Protein AF-A0A3D0H7L2-F1 (afdb_monomer)

Secondary structure (DSSP, 8-state):
-EEEETTEEEEEEEE--S----HHHHHHHHHHHHT-EEGGGTEETTTSEEEEEEEEPPHHHHT-

Sequence (64 aa):
ETLVTTGLALVAGEITTSAWVDIPDIVRSTIRDIGYNDSSMGFDWETCAVLTSIDKQSPDIAMG

Structure (mmCIF, N/CA/C/O backbone):
data_AF-A0A3D0H7L2-F1
#
_entry.id   AF-A0A3D0H7L2-F1
#
loop_
_atom_site.group_PDB
_atom_site.id
_atom_site.type_symbol
_atom_site.label_atom_id
_atom_site.label_alt_id
_atom_site.label_comp_id
_atom_site.label_asym_id
_atom_site.label_entity_id
_atom_site.label_seq_id
_atom_site.pdbx_PDB_ins_code
_atom_site.Cartn_x
_atom_site.Cartn_y
_atom_site.Cartn_z
_atom_site.occupancy
_atom_site.B_iso_or_equiv
_atom_site.auth_seq_id
_atom_site.auth_comp_id
_atom_site.auth_asym_id
_atom_site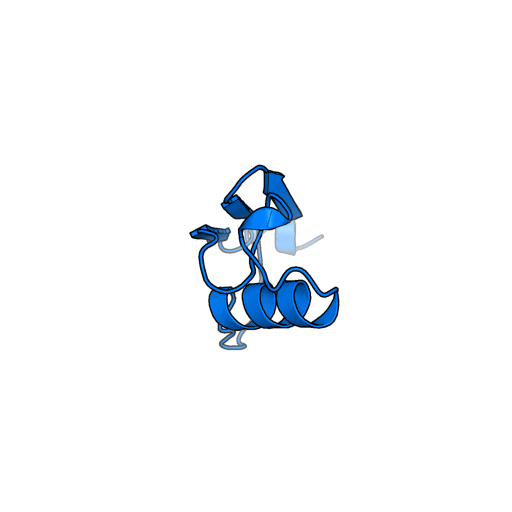.auth_atom_id
_atom_site.pdbx_PDB_model_num
ATOM 1 N N . GLU A 1 1 ? 8.616 -4.524 -2.688 1.00 93.75 1 GLU A N 1
ATOM 2 C CA . GLU A 1 1 ? 8.547 -4.641 -1.216 1.00 93.75 1 GLU A CA 1
ATOM 3 C C . GLU A 1 1 ? 7.341 -3.887 -0.671 1.00 93.75 1 GLU A C 1
ATOM 5 O O . GLU A 1 1 ? 6.905 -2.921 -1.297 1.00 93.75 1 GLU A O 1
ATOM 10 N N . THR A 1 2 ? 6.813 -4.310 0.483 1.00 96.44 2 THR A N 1
ATOM 11 C CA . THR A 1 2 ? 5.646 -3.673 1.118 1.00 96.44 2 THR A CA 1
ATOM 12 C C . THR A 1 2 ? 5.861 -3.515 2.622 1.00 96.44 2 THR A C 1
ATOM 14 O O . THR A 1 2 ? 6.153 -4.489 3.312 1.00 96.44 2 THR A O 1
ATOM 17 N N . LEU A 1 3 ? 5.672 -2.299 3.138 1.00 97.25 3 LEU A N 1
ATOM 18 C CA . LEU A 1 3 ? 5.644 -1.996 4.570 1.00 97.25 3 LEU A CA 1
ATOM 19 C C . LEU A 1 3 ? 4.226 -1.594 4.973 1.00 97.25 3 LEU A C 1
ATOM 21 O O . LEU A 1 3 ? 3.609 -0.752 4.320 1.00 97.25 3 LEU A O 1
ATOM 25 N N . VAL A 1 4 ? 3.724 -2.169 6.066 1.00 97.00 4 VAL A N 1
ATOM 26 C CA . VAL A 1 4 ? 2.390 -1.866 6.601 1.00 97.00 4 VAL A CA 1
ATOM 27 C C . VAL A 1 4 ? 2.499 -1.428 8.056 1.00 97.00 4 VAL A C 1
ATOM 29 O O . VAL A 1 4 ? 3.205 -2.044 8.852 1.00 97.00 4 VAL A O 1
ATOM 32 N N . THR A 1 5 ? 1.800 -0.351 8.396 1.00 96.38 5 THR A N 1
ATOM 33 C CA . THR A 1 5 ? 1.625 0.147 9.766 1.00 96.38 5 THR A CA 1
ATOM 34 C C . THR A 1 5 ? 0.238 0.779 9.904 1.00 96.38 5 THR A C 1
ATOM 36 O O . THR A 1 5 ? -0.503 0.848 8.926 1.00 96.38 5 THR A O 1
ATOM 39 N N . THR A 1 6 ? -0.152 1.230 11.096 1.00 94.69 6 THR A N 1
ATOM 40 C CA . THR A 1 6 ? -1.487 1.789 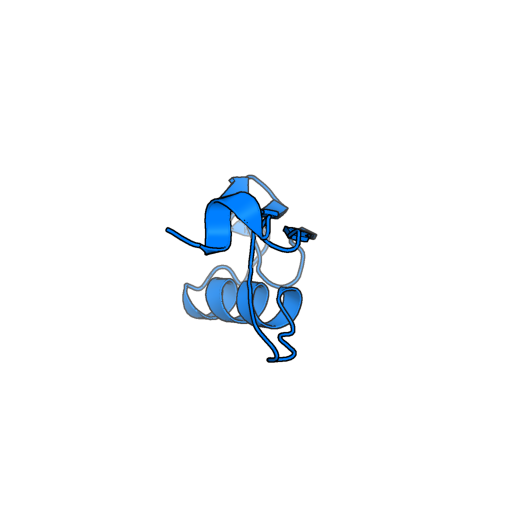11.357 1.00 94.69 6 THR A CA 1
ATOM 41 C C . THR A 1 6 ? -1.852 2.875 10.343 1.00 94.69 6 THR A C 1
ATOM 43 O O . THR A 1 6 ? -1.224 3.931 10.289 1.00 94.69 6 THR A O 1
ATOM 46 N N . GLY A 1 7 ? -2.878 2.598 9.534 1.00 95.25 7 GLY A N 1
ATOM 47 C CA . GLY A 1 7 ? -3.395 3.513 8.519 1.00 95.25 7 GLY A CA 1
ATOM 48 C C . GLY A 1 7 ? -2.511 3.713 7.281 1.00 95.25 7 GLY A C 1
ATOM 49 O O . GLY A 1 7 ? -2.845 4.574 6.473 1.00 95.25 7 GLY A O 1
ATOM 50 N N . LEU A 1 8 ? -1.422 2.957 7.096 1.00 97.69 8 LEU A N 1
ATOM 51 C CA . LEU A 1 8 ? -0.517 3.103 5.952 1.00 97.69 8 LEU A CA 1
ATOM 52 C C . LEU A 1 8 ? -0.084 1.756 5.360 1.00 97.69 8 LEU A C 1
ATOM 54 O O . LEU A 1 8 ? 0.462 0.902 6.057 1.00 97.69 8 LEU A O 1
ATOM 58 N N . ALA A 1 9 ? -0.213 1.643 4.040 1.00 98.06 9 ALA A N 1
ATOM 59 C CA . ALA A 1 9 ? 0.496 0.678 3.211 1.00 98.06 9 ALA A CA 1
ATOM 60 C C . ALA A 1 9 ? 1.452 1.424 2.263 1.00 98.06 9 ALA A C 1
ATOM 62 O O . ALA A 1 9 ? 1.019 2.216 1.425 1.00 98.06 9 ALA A O 1
ATOM 63 N N . LEU A 1 10 ? 2.756 1.178 2.396 1.00 98.12 10 LEU A N 1
ATOM 64 C CA . LEU A 1 10 ? 3.792 1.703 1.508 1.00 98.12 10 LEU A CA 1
ATOM 65 C C . LEU A 1 10 ? 4.309 0.577 0.614 1.00 98.12 10 LEU A C 1
ATOM 67 O O . LEU A 1 10 ? 4.877 -0.396 1.108 1.00 98.12 10 LEU A O 1
ATOM 71 N N . VAL A 1 11 ? 4.157 0.743 -0.696 1.00 97.94 11 VAL A N 1
ATOM 72 C CA . VAL A 1 11 ? 4.760 -0.130 -1.707 1.00 97.94 11 VAL A CA 1
ATOM 73 C C . VAL A 1 11 ? 6.008 0.552 -2.247 1.00 97.94 11 VAL A C 1
ATOM 75 O O . VAL A 1 11 ? 5.930 1.674 -2.750 1.00 97.94 11 VAL A O 1
ATOM 78 N N . ALA A 1 12 ? 7.155 -0.110 -2.141 1.00 96.94 12 ALA A N 1
ATOM 79 C CA . ALA A 1 12 ? 8.439 0.444 -2.555 1.00 96.94 12 ALA A CA 1
ATOM 80 C C . ALA A 1 12 ? 9.325 -0.587 -3.265 1.00 96.94 12 ALA A C 1
ATOM 82 O O . ALA A 1 12 ? 9.136 -1.800 -3.120 1.00 96.94 12 ALA A O 1
ATOM 83 N N . GLY A 1 13 ? 10.303 -0.089 -4.016 1.00 93.75 13 GLY A N 1
ATOM 84 C CA . GLY A 1 13 ? 11.317 -0.883 -4.713 1.00 93.75 13 GLY A CA 1
ATOM 85 C C . GLY A 1 13 ? 11.371 -0.565 -6.201 1.00 93.75 13 GLY A C 1
ATOM 86 O O . GLY A 1 13 ? 10.838 0.445 -6.652 1.00 93.75 13 GLY A O 1
ATOM 87 N N . GLU A 1 14 ? 12.003 -1.441 -6.970 1.00 93.06 14 GLU A N 1
ATOM 88 C CA . GLU A 1 14 ? 12.188 -1.254 -8.402 1.00 93.06 14 GLU A CA 1
ATOM 89 C C . GLU A 1 14 ? 11.338 -2.230 -9.223 1.00 93.06 14 GLU A C 1
ATOM 91 O O . GLU A 1 14 ? 11.275 -3.424 -8.927 1.00 93.06 14 GLU A O 1
ATOM 96 N N . ILE A 1 15 ? 10.698 -1.739 -10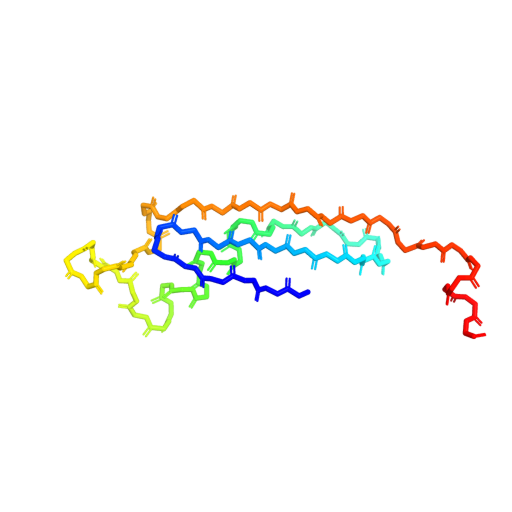.290 1.00 90.94 15 ILE A N 1
ATOM 97 C CA . ILE A 1 15 ? 9.953 -2.581 -11.237 1.00 90.94 15 ILE A CA 1
ATOM 98 C C . ILE A 1 15 ? 10.405 -2.287 -12.671 1.00 90.94 15 ILE A C 1
ATOM 100 O O . ILE A 1 15 ? 10.471 -1.136 -13.104 1.00 90.94 15 ILE A O 1
ATOM 104 N N . THR A 1 16 ? 10.642 -3.352 -13.440 1.00 91.00 16 THR A N 1
ATOM 105 C CA . THR A 1 16 ? 10.845 -3.294 -14.894 1.00 91.00 16 THR A CA 1
ATOM 106 C C . THR A 1 16 ? 9.691 -3.999 -15.592 1.00 91.00 16 THR A C 1
ATOM 108 O O . THR A 1 16 ? 9.600 -5.223 -15.576 1.00 91.00 16 THR A O 1
ATOM 111 N N . THR A 1 17 ? 8.781 -3.237 -16.198 1.00 88.81 17 THR A N 1
ATOM 112 C CA . THR A 1 17 ? 7.657 -3.787 -16.966 1.00 88.81 17 THR A CA 1
ATOM 113 C C . THR A 1 17 ? 7.135 -2.772 -17.981 1.00 88.81 17 THR A C 1
ATOM 115 O O . THR A 1 17 ? 7.348 -1.568 -17.836 1.00 88.81 17 THR A O 1
ATOM 118 N N . SER A 1 18 ? 6.447 -3.256 -19.014 1.00 89.25 18 SER A N 1
ATOM 119 C CA . SER A 1 18 ? 5.649 -2.438 -19.937 1.00 89.25 18 SER A CA 1
ATOM 120 C C . SER A 1 18 ? 4.167 -2.381 -19.552 1.00 89.25 18 SER A C 1
ATOM 122 O O . SER A 1 18 ? 3.408 -1.629 -20.162 1.00 89.25 18 SER A O 1
ATOM 124 N N . ALA A 1 19 ? 3.744 -3.175 -18.564 1.00 92.50 19 ALA A N 1
ATOM 125 C CA . ALA A 1 19 ? 2.366 -3.202 -18.101 1.00 92.50 19 ALA A CA 1
ATOM 126 C C . ALA A 1 19 ? 2.005 -1.915 -17.347 1.00 92.50 19 ALA A C 1
ATOM 128 O O . ALA A 1 19 ? 2.802 -1.391 -16.568 1.00 92.50 19 ALA A O 1
ATOM 129 N N . TRP A 1 20 ? 0.773 -1.447 -17.540 1.00 90.75 20 TRP A N 1
ATOM 130 C CA . TRP A 1 20 ? 0.166 -0.465 -16.650 1.00 90.75 20 TRP A CA 1
ATOM 131 C C . TRP A 1 20 ? -0.528 -1.197 -15.503 1.00 90.75 20 TRP A C 1
ATOM 133 O O . TRP A 1 20 ? -1.247 -2.170 -15.736 1.00 90.75 20 TRP A O 1
ATOM 143 N N . VAL A 1 21 ? -0.289 -0.744 -14.276 1.00 92.00 21 VAL A N 1
ATOM 144 C CA . VAL A 1 21 ? -0.792 -1.388 -13.063 1.00 92.00 21 VAL A CA 1
ATOM 145 C C . VAL A 1 21 ? -1.282 -0.314 -12.098 1.00 92.00 21 VAL A C 1
ATOM 147 O O . VAL A 1 21 ? -0.516 0.576 -11.729 1.00 92.00 21 VAL A O 1
ATOM 150 N N . ASP A 1 22 ? -2.538 -0.424 -11.664 1.00 95.06 22 ASP A N 1
ATOM 151 C CA . ASP A 1 22 ? -3.091 0.399 -10.587 1.00 95.06 22 ASP A CA 1
ATOM 152 C C . ASP A 1 22 ? -2.712 -0.203 -9.229 1.00 95.06 22 ASP A C 1
ATOM 154 O O . ASP A 1 22 ? -3.362 -1.111 -8.707 1.00 95.06 22 ASP A O 1
ATOM 158 N N . ILE A 1 23 ? -1.581 0.246 -8.688 1.00 95.75 23 ILE A N 1
ATOM 159 C CA . ILE A 1 23 ? -1.061 -0.271 -7.419 1.00 95.75 23 ILE A CA 1
ATOM 160 C C . ILE A 1 23 ? -2.019 0.023 -6.248 1.00 95.75 23 ILE A C 1
ATOM 162 O O . ILE A 1 23 ? -2.281 -0.910 -5.484 1.00 95.75 23 ILE A O 1
ATOM 166 N N . PRO A 1 24 ? -2.568 1.246 -6.082 1.00 96.75 24 PRO A N 1
ATOM 167 C CA . PRO A 1 24 ? -3.572 1.517 -5.056 1.00 96.75 24 PRO A CA 1
ATOM 168 C C . PRO A 1 24 ? -4.753 0.545 -5.056 1.00 96.75 24 PRO A C 1
ATOM 170 O O . PRO A 1 24 ? -5.070 -0.008 -4.000 1.00 96.75 24 PRO A O 1
ATOM 173 N N . ASP A 1 25 ? -5.360 0.288 -6.214 1.00 97.56 25 ASP A N 1
ATOM 174 C CA . ASP A 1 25 ? -6.534 -0.587 -6.305 1.00 97.56 25 ASP A CA 1
ATOM 175 C C . ASP A 1 25 ? -6.209 -2.042 -5.954 1.00 97.56 25 ASP A C 1
ATOM 177 O O . ASP A 1 25 ? -6.972 -2.703 -5.238 1.00 97.56 25 ASP A O 1
ATOM 181 N N . ILE A 1 26 ? -5.051 -2.544 -6.395 1.00 97.69 26 ILE A N 1
ATOM 182 C CA . ILE A 1 26 ? -4.596 -3.903 -6.069 1.00 97.69 26 ILE A CA 1
ATOM 183 C C . ILE A 1 26 ? -4.342 -4.043 -4.569 1.00 97.69 26 ILE A C 1
ATOM 185 O O . ILE A 1 26 ? -4.778 -5.021 -3.956 1.00 97.69 26 ILE A O 1
ATOM 189 N N . VAL A 1 27 ? -3.663 -3.068 -3.961 1.00 97.94 27 VAL A N 1
ATOM 190 C CA . VAL A 1 27 ? -3.382 -3.071 -2.521 1.00 97.94 27 VAL A CA 1
ATOM 191 C C . VAL A 1 27 ? -4.688 -3.058 -1.728 1.00 97.94 27 VAL A C 1
ATOM 193 O O . VAL A 1 27 ? -4.871 -3.903 -0.851 1.00 97.94 27 VAL A O 1
ATOM 196 N N . ARG A 1 28 ? -5.629 -2.170 -2.069 1.00 98.12 28 ARG A N 1
ATOM 197 C CA . ARG A 1 28 ? -6.934 -2.087 -1.393 1.00 98.12 28 ARG A CA 1
ATOM 198 C C . ARG A 1 28 ? -7.745 -3.369 -1.538 1.00 98.12 28 ARG A C 1
ATOM 200 O O . ARG A 1 28 ? -8.270 -3.860 -0.543 1.00 98.12 28 ARG A O 1
ATOM 207 N N . SER A 1 29 ? -7.804 -3.939 -2.740 1.00 98.19 29 SER A N 1
ATOM 208 C CA . SER A 1 29 ? -8.512 -5.203 -2.984 1.0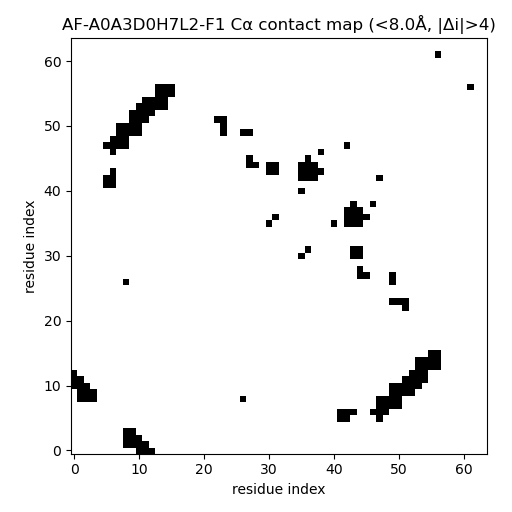0 98.19 29 SER A CA 1
ATOM 209 C C . SER A 1 29 ? -7.909 -6.340 -2.161 1.00 98.19 29 SER A C 1
ATOM 211 O O . SER A 1 29 ? -8.632 -7.063 -1.487 1.00 98.19 29 SER A O 1
ATOM 213 N N . THR A 1 30 ? -6.578 -6.420 -2.105 1.00 98.19 30 THR A N 1
ATOM 214 C CA . THR A 1 30 ? -5.874 -7.429 -1.301 1.00 98.19 30 THR A CA 1
ATOM 215 C C . THR A 1 30 ? -6.190 -7.290 0.193 1.00 98.19 30 THR A C 1
ATOM 217 O O . THR A 1 30 ? -6.482 -8.280 0.859 1.00 98.19 30 THR A O 1
ATOM 220 N N . ILE A 1 31 ? -6.173 -6.066 0.738 1.00 97.94 31 ILE A N 1
ATOM 221 C CA . ILE A 1 31 ? -6.507 -5.802 2.152 1.00 97.94 31 ILE A CA 1
ATOM 222 C C . ILE A 1 31 ? -7.976 -6.157 2.439 1.00 97.94 31 ILE A C 1
ATOM 224 O O . ILE A 1 31 ? -8.283 -6.752 3.477 1.00 97.94 31 ILE A O 1
ATOM 228 N N . ARG A 1 32 ? -8.878 -5.828 1.507 1.00 97.94 32 ARG A N 1
ATOM 229 C CA . ARG A 1 32 ? -10.303 -6.160 1.593 1.00 97.94 32 ARG A CA 1
ATOM 230 C C . ARG A 1 32 ? -10.536 -7.669 1.612 1.00 97.94 32 ARG A C 1
ATOM 232 O O . ARG A 1 32 ? -11.320 -8.132 2.436 1.00 97.94 32 ARG A O 1
ATOM 239 N N . ASP A 1 33 ? -9.849 -8.417 0.756 1.00 98.38 33 ASP A N 1
ATOM 240 C CA . ASP A 1 33 ? -9.984 -9.875 0.647 1.00 98.38 33 ASP A CA 1
ATOM 241 C C . ASP A 1 33 ? -9.478 -10.604 1.901 1.00 98.38 33 ASP A C 1
ATOM 243 O O . ASP A 1 33 ? -10.006 -11.653 2.269 1.00 98.38 33 ASP A O 1
ATOM 247 N N . ILE A 1 34 ? -8.498 -10.024 2.602 1.00 97.25 34 ILE A N 1
ATOM 248 C CA . ILE A 1 34 ? -8.049 -10.500 3.921 1.00 97.25 34 ILE A CA 1
ATOM 249 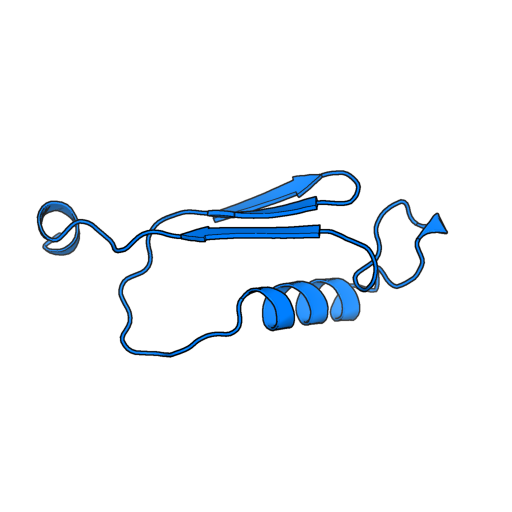C C . ILE A 1 34 ? -9.116 -10.245 5.002 1.00 97.25 34 ILE A C 1
ATOM 251 O O . ILE A 1 34 ? -9.198 -10.999 5.972 1.00 97.25 34 ILE A O 1
ATOM 255 N N . GLY A 1 35 ? -9.948 -9.212 4.833 1.00 97.56 35 GLY A N 1
ATOM 256 C CA . GLY A 1 35 ? -11.076 -8.901 5.715 1.00 97.56 35 GLY A CA 1
ATOM 257 C C . GLY A 1 35 ? -10.910 -7.658 6.592 1.00 97.56 35 GLY A C 1
ATOM 258 O O . GLY A 1 35 ? -11.727 -7.452 7.482 1.00 97.56 35 GLY A O 1
ATOM 259 N N . TYR A 1 36 ? -9.898 -6.814 6.364 1.00 97.19 36 TYR A N 1
ATOM 260 C CA . TYR A 1 36 ? -9.750 -5.534 7.075 1.00 97.19 36 TYR A CA 1
ATOM 261 C C . TYR A 1 36 ? -10.718 -4.491 6.512 1.00 97.19 36 TYR A C 1
ATOM 263 O O . TYR A 1 36 ? -10.327 -3.675 5.683 1.00 97.19 36 TYR A O 1
ATOM 271 N N . ASN A 1 37 ? -11.987 -4.559 6.914 1.00 96.06 37 ASN A N 1
ATOM 272 C CA . ASN A 1 37 ? -13.104 -3.805 6.332 1.00 96.06 37 ASN A CA 1
ATOM 273 C C . ASN A 1 37 ? -13.844 -2.891 7.314 1.00 96.06 37 ASN A C 1
ATOM 275 O O . ASN A 1 37 ? -14.924 -2.404 6.985 1.00 96.06 37 ASN A O 1
ATOM 279 N N . ASP A 1 38 ? -13.283 -2.685 8.501 1.00 94.81 38 ASP A N 1
ATOM 280 C CA . ASP A 1 38 ? -13.834 -1.797 9.513 1.00 94.81 38 ASP A CA 1
ATOM 281 C C . ASP A 1 38 ? -12.693 -1.129 10.287 1.00 94.81 38 ASP A C 1
ATOM 283 O O . ASP A 1 38 ? -11.802 -1.790 10.826 1.00 94.81 38 ASP A O 1
ATOM 287 N N . SER A 1 39 ? -12.723 0.201 10.370 1.00 94.12 39 SER A N 1
ATOM 288 C CA . SER A 1 39 ? -11.697 1.000 11.050 1.00 94.12 39 SER A CA 1
ATOM 289 C C . SER A 1 39 ? -11.516 0.646 12.539 1.00 94.12 39 SER A C 1
ATOM 291 O O . SER A 1 39 ? -10.438 0.867 13.094 1.00 94.12 39 SER A O 1
ATOM 293 N N . SER A 1 40 ? -12.515 0.048 13.199 1.00 95.06 40 SER A N 1
ATOM 294 C CA . SER A 1 40 ? -12.406 -0.440 14.583 1.00 95.06 40 SER A CA 1
ATOM 295 C C . SER A 1 40 ? -11.426 -1.608 14.746 1.00 95.06 40 SER A C 1
ATOM 297 O O . SER A 1 40 ? -10.939 -1.846 15.851 1.00 95.06 40 SER A O 1
ATOM 299 N N . MET A 1 41 ? -11.068 -2.291 13.653 1.00 95.12 41 MET A N 1
ATOM 300 C CA . MET A 1 41 ? -10.042 -3.340 13.628 1.00 95.12 41 MET A CA 1
ATOM 301 C C . MET A 1 41 ? -8.611 -2.779 13.712 1.00 95.12 41 MET A C 1
ATOM 303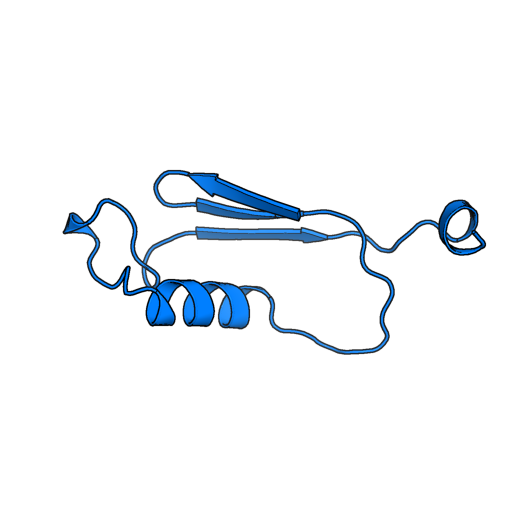 O O . MET A 1 41 ? -7.650 -3.546 13.763 1.00 95.12 41 MET A O 1
ATOM 307 N N . GLY A 1 42 ? -8.450 -1.449 13.708 1.00 93.00 42 GLY A N 1
ATOM 308 C CA . GLY A 1 42 ? -7.154 -0.763 13.704 1.00 93.00 42 GLY A CA 1
ATOM 309 C C . GLY A 1 42 ? -6.529 -0.607 12.312 1.00 93.00 42 GLY A C 1
ATOM 310 O O . GLY A 1 42 ? -5.491 0.044 12.179 1.00 93.00 42 GLY A O 1
ATOM 311 N N . PHE A 1 43 ? -7.155 -1.178 11.280 1.00 96.69 43 PHE A N 1
ATOM 312 C CA . PHE A 1 43 ? -6.767 -1.049 9.880 1.00 96.69 43 PHE A CA 1
ATOM 313 C C . PHE A 1 43 ? -7.967 -1.348 8.974 1.00 96.69 43 PHE A C 1
ATOM 315 O O . PHE A 1 43 ? -8.753 -2.242 9.277 1.00 96.69 43 PHE A O 1
ATOM 322 N N . ASP A 1 44 ? -8.103 -0.610 7.875 1.00 97.56 44 ASP A N 1
ATOM 323 C CA . ASP A 1 44 ? -9.287 -0.651 7.014 1.00 97.56 44 ASP A CA 1
ATOM 324 C C . ASP A 1 44 ? -8.907 -0.318 5.567 1.00 97.56 44 ASP A C 1
ATOM 326 O O . ASP A 1 44 ? -8.250 0.694 5.303 1.00 97.56 44 ASP A O 1
ATOM 330 N N . TRP A 1 45 ? -9.303 -1.193 4.638 1.00 97.94 45 TRP A N 1
ATOM 331 C CA . TRP A 1 45 ? -9.004 -1.087 3.210 1.00 97.94 45 TRP A CA 1
ATOM 332 C C . TRP A 1 45 ? -9.558 0.187 2.573 1.00 97.94 45 TRP A C 1
ATOM 334 O O . TRP A 1 45 ? -9.020 0.619 1.553 1.00 97.94 45 TRP A O 1
ATOM 344 N N . GLU A 1 46 ? -10.620 0.780 3.123 1.00 97.19 46 GLU A N 1
ATOM 345 C CA . GLU A 1 46 ? -11.237 1.988 2.573 1.00 97.19 46 GLU A CA 1
ATOM 346 C C . GLU A 1 46 ? -10.493 3.245 3.040 1.00 97.19 46 GLU A C 1
ATOM 348 O O . GLU A 1 46 ? -10.216 4.148 2.248 1.00 97.19 46 GLU A O 1
ATOM 353 N N . THR A 1 47 ? -10.078 3.281 4.307 1.00 97.12 47 THR A N 1
ATOM 354 C CA . THR A 1 47 ? -9.537 4.494 4.940 1.00 97.12 47 THR A CA 1
ATOM 355 C C . THR A 1 47 ? -8.011 4.543 5.012 1.00 97.12 47 THR A C 1
ATOM 357 O O . THR A 1 47 ? -7.453 5.631 5.174 1.00 97.12 47 THR A O 1
ATOM 360 N N . CYS A 1 48 ? -7.302 3.418 4.850 1.00 97.25 48 CYS A N 1
ATOM 361 C CA . CYS A 1 48 ? -5.841 3.423 4.885 1.00 97.25 48 CYS A CA 1
ATOM 362 C C . CYS A 1 48 ? -5.238 4.232 3.723 1.00 97.25 48 CYS A C 1
ATOM 364 O O . CYS A 1 48 ? -5.724 4.207 2.583 1.00 97.25 48 CYS A O 1
ATOM 366 N N . ALA A 1 49 ? -4.133 4.922 3.995 1.00 97.75 49 ALA A N 1
ATOM 367 C CA . ALA A 1 49 ? -3.305 5.536 2.972 1.00 97.75 49 ALA A CA 1
ATOM 368 C C . ALA A 1 49 ? -2.540 4.451 2.205 1.00 97.75 49 ALA A C 1
ATOM 370 O O . ALA A 1 49 ? -1.948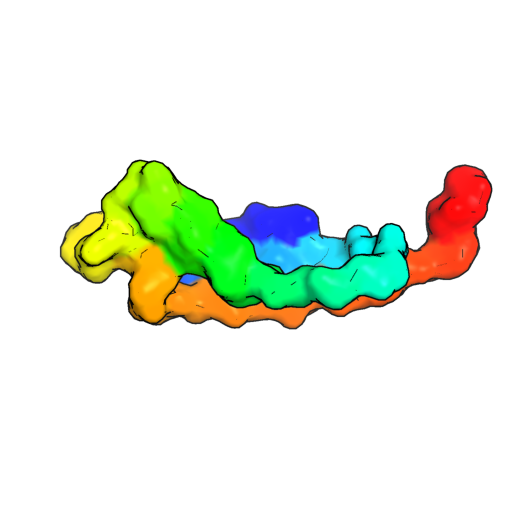 3.555 2.807 1.00 97.75 49 ALA A O 1
ATOM 371 N N . VAL A 1 50 ? -2.514 4.567 0.877 1.00 97.88 50 VAL A N 1
ATOM 372 C CA . VAL A 1 50 ? -1.663 3.742 0.016 1.00 97.88 50 VAL A CA 1
ATOM 373 C C . VAL A 1 50 ? -0.662 4.657 -0.667 1.00 97.88 50 VAL A C 1
ATOM 375 O O . VAL A 1 50 ? -1.050 5.548 -1.420 1.00 97.88 50 VAL A O 1
ATOM 378 N N . LEU A 1 51 ? 0.620 4.458 -0.370 1.00 97.56 51 LEU A N 1
ATOM 379 C CA . LEU A 1 51 ? 1.720 5.219 -0.950 1.00 97.56 51 LEU A CA 1
ATOM 380 C C . LEU A 1 51 ? 2.575 4.312 -1.824 1.00 97.56 51 LEU A C 1
ATOM 382 O O . LEU A 1 51 ? 2.855 3.166 -1.474 1.00 97.56 51 LEU A O 1
ATOM 386 N N . THR A 1 52 ? 3.022 4.854 -2.950 1.00 96.00 52 THR A N 1
ATOM 387 C CA . THR A 1 52 ? 3.882 4.153 -3.900 1.00 96.00 52 THR A CA 1
ATOM 388 C C . THR A 1 52 ? 5.179 4.923 -4.076 1.00 96.00 52 THR A C 1
ATOM 390 O O . THR A 1 52 ? 5.161 6.080 -4.491 1.00 96.00 52 THR A O 1
ATOM 393 N N . SER A 1 53 ? 6.295 4.266 -3.793 1.00 94.81 53 SER A N 1
ATOM 394 C CA . SER A 1 53 ? 7.652 4.745 -4.052 1.00 94.81 53 SER A CA 1
ATOM 395 C C . SER A 1 53 ? 8.371 3.704 -4.904 1.00 94.81 53 SER A C 1
ATOM 397 O O . SER A 1 53 ? 9.262 3.002 -4.426 1.00 94.81 53 SER A O 1
ATOM 399 N N . ILE A 1 54 ? 7.893 3.544 -6.139 1.00 92.88 54 ILE A N 1
ATOM 400 C CA . ILE A 1 54 ? 8.404 2.557 -7.089 1.00 92.88 54 ILE A CA 1
ATOM 401 C C . ILE A 1 54 ? 9.207 3.280 -8.160 1.00 92.88 54 ILE A C 1
ATOM 403 O O . ILE A 1 54 ? 8.661 4.133 -8.860 1.00 92.88 54 ILE A O 1
ATOM 407 N N . ASP A 1 55 ? 10.467 2.892 -8.316 1.00 87.12 55 ASP A N 1
ATOM 408 C CA . ASP A 1 55 ? 11.343 3.406 -9.362 1.00 87.12 55 ASP A CA 1
ATOM 409 C C . ASP A 1 55 ? 11.549 2.381 -10.483 1.00 87.12 55 ASP A C 1
ATOM 411 O O . ASP A 1 55 ? 11.262 1.186 -10.359 1.00 87.12 55 ASP A O 1
ATOM 415 N N . LYS A 1 56 ? 12.051 2.856 -11.627 1.00 81.44 56 LYS A N 1
ATOM 416 C CA . LYS A 1 56 ? 12.542 1.954 -12.673 1.00 81.44 56 LYS A CA 1
ATOM 417 C C . LYS A 1 56 ? 13.846 1.320 -12.218 1.00 81.44 56 LYS A C 1
ATOM 419 O O . LYS A 1 56 ? 14.720 2.002 -11.687 1.00 81.44 56 LYS A O 1
ATOM 424 N N . GLN A 1 57 ? 14.005 0.032 -12.499 1.00 78.75 57 GLN A N 1
ATOM 425 C CA . GLN A 1 57 ? 15.251 -0.657 -12.195 1.00 78.75 57 GLN A CA 1
ATOM 426 C C . GLN A 1 57 ? 16.412 -0.080 -13.009 1.00 78.75 57 GLN A C 1
ATOM 428 O O . GLN A 1 57 ? 16.259 0.240 -14.192 1.00 78.75 57 GLN A O 1
A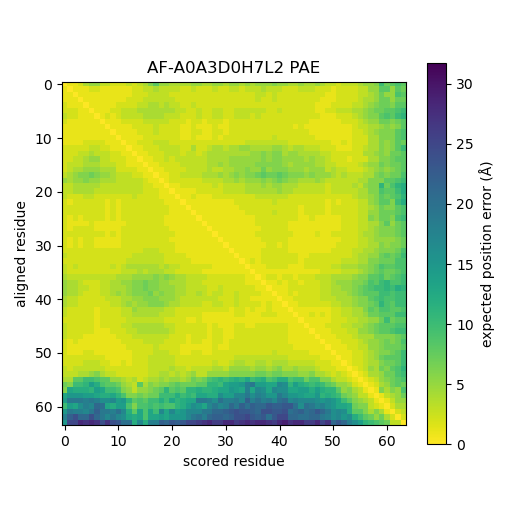TOM 433 N N . SER A 1 58 ? 17.579 0.040 -12.371 1.00 73.38 58 SER A N 1
ATOM 434 C CA . SER A 1 58 ? 18.796 0.472 -13.057 1.00 73.38 58 SER A CA 1
ATOM 435 C C . SER A 1 58 ? 19.148 -0.512 -14.183 1.00 73.38 58 SER A C 1
ATOM 437 O O . SER A 1 58 ? 19.217 -1.715 -13.910 1.00 73.38 58 SER A O 1
ATOM 439 N N . PRO A 1 59 ? 19.430 -0.039 -15.414 1.00 67.12 59 PRO A N 1
ATOM 440 C CA . PRO A 1 59 ? 19.900 -0.888 -16.510 1.00 67.12 59 PRO A CA 1
ATOM 441 C C . PRO A 1 59 ? 21.157 -1.691 -16.150 1.00 67.12 59 PRO A C 1
ATOM 443 O O . PRO A 1 59 ? 21.306 -2.822 -16.604 1.00 67.12 59 PRO A O 1
ATOM 446 N N . ASP A 1 60 ? 22.023 -1.131 -15.299 1.00 64.50 60 ASP 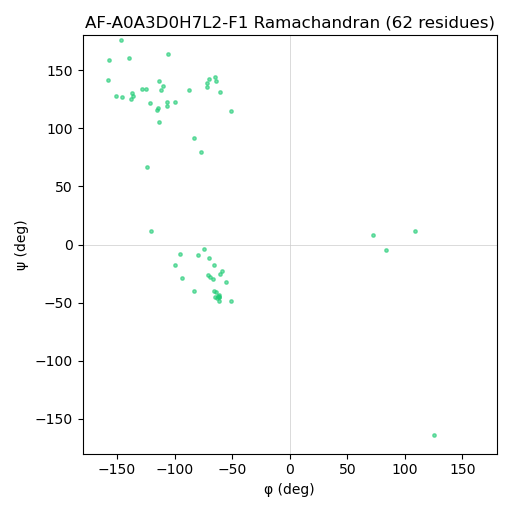A N 1
ATOM 447 C CA . ASP A 1 60 ? 23.285 -1.753 -14.877 1.00 64.50 60 ASP A CA 1
ATOM 448 C C . ASP A 1 60 ? 23.071 -2.950 -13.936 1.00 64.50 60 ASP A C 1
ATOM 450 O O . ASP A 1 60 ? 23.896 -3.856 -13.898 1.00 64.50 60 ASP A O 1
ATOM 454 N N . ILE A 1 61 ? 21.954 -2.976 -13.198 1.00 60.94 61 ILE A N 1
ATOM 455 C CA . ILE A 1 61 ? 21.544 -4.103 -12.337 1.00 60.94 61 ILE A CA 1
ATOM 456 C C . ILE A 1 61 ? 20.605 -5.048 -13.105 1.00 60.94 61 ILE A C 1
ATOM 458 O O . ILE A 1 61 ? 20.579 -6.250 -12.860 1.00 60.94 61 ILE A O 1
ATOM 462 N N . ALA A 1 62 ? 19.850 -4.522 -14.072 1.00 60.91 62 ALA A N 1
ATOM 463 C CA . ALA A 1 62 ? 18.922 -5.293 -14.894 1.00 60.91 62 ALA A CA 1
ATOM 464 C C . ALA A 1 62 ? 19.612 -6.245 -15.893 1.00 60.91 62 ALA A C 1
ATOM 466 O O . ALA A 1 62 ? 18.935 -7.092 -16.474 1.00 60.91 62 ALA A O 1
ATOM 467 N N . MET A 1 63 ? 20.931 -6.126 -16.102 1.00 58.53 63 MET A N 1
ATOM 468 C CA . MET A 1 63 ? 21.708 -7.043 -16.951 1.00 58.53 63 MET A CA 1
ATOM 469 C C . MET A 1 63 ? 22.080 -8.378 -16.284 1.00 58.53 63 MET A C 1
ATOM 471 O O . MET A 1 63 ? 22.498 -9.286 -17.005 1.00 58.53 63 MET A O 1
ATOM 475 N N . GLY A 1 64 ? 21.842 -8.534 -14.975 1.00 53.31 64 GLY A N 1
ATOM 476 C CA . GLY A 1 64 ? 22.228 -9.729 -14.216 1.00 53.31 64 GLY A CA 1
ATOM 477 C C . GLY A 1 64 ? 23.669 -9.684 -13.732 1.00 53.31 64 GLY A C 1
ATOM 478 O O . GLY A 1 64 ? 24.578 -9.500 -14.570 1.00 53.31 64 GLY A O 1
#

Radius of gyration: 14.21 Å; Cα contacts (8 Å, |Δi|>4): 86; chains: 1; bounding box: 37×16×34 Å

Nearest PDB structures (foldseek):
  2obv-assembly1_A  TM=9.817E-01  e=1.923E-06  Homo sapiens
  6sw5-assembly2_C  TM=9.198E-01  e=5.012E-06  Homo sapiens
  7r3b-assembly2_G  TM=9.432E-01  e=9.276E-06  Lactiplantibacillus plantarum
  7r3b-assembly1_B  TM=9.368E-01  e=1.306E-05  Lactiplantibacillus plantarum
  5a19-assembly1_A  TM=9.384E-01  e=1.306E-05  Homo sapiens

Foldseek 3Di:
DWDDDQLEIEAEDEDDDPDDDDPLVVQLVVCVVVPQPDCVVSGHSVRGDYHYHYHHDDPVVVVD

Solvent-accessible surface area (backbone atoms only — not comparable to full-atom values): 3926 Å² total; per-residue (Å²): 93,79,50,76,56,84,47,37,39,40,39,37,49,66,54,85,75,91,75,87,77,68,60,61,60,52,53,30,50,54,39,42,75,76,58,34,74,44,67,91,76,62,37,23,39,85,78,37,45,70,45,79,55,68,44,73,54,54,70,87,66,71,70,115

pLDDT: mean 91.53, std 10.95, range [53.31, 98.38]

Mean predicted aligned error: 4.32 Å